Protein AF-A0A1I9W1L3-F1 (afdb_monomer)

pLDDT: mean 80.55, std 16.33, range [42.0, 97.81]

Structure (mmCIF, N/CA/C/O backbone):
data_AF-A0A1I9W1L3-F1
#
_entry.id   AF-A0A1I9W1L3-F1
#
loop_
_atom_site.group_PDB
_atom_site.id
_atom_site.type_symbol
_atom_site.label_atom_id
_atom_site.label_alt_id
_atom_site.label_comp_id
_atom_site.label_asym_id
_atom_site.label_entity_id
_atom_site.label_seq_id
_atom_site.pdbx_PDB_ins_code
_atom_site.Cartn_x
_atom_site.Cartn_y
_atom_site.Cartn_z
_atom_site.occupancy
_atom_site.B_iso_or_equiv
_atom_site.auth_seq_id
_atom_site.auth_comp_id
_atom_site.auth_asym_id
_atom_site.auth_atom_id
_atom_site.pdbx_PDB_model_num
ATOM 1 N N . SER A 1 1 ? 9.164 0.233 -13.792 1.00 57.78 1 SER A N 1
ATOM 2 C CA . SER A 1 1 ? 8.765 -0.793 -12.830 1.00 57.78 1 SER A CA 1
ATOM 3 C C . SER A 1 1 ? 9.450 -2.090 -13.215 1.00 57.78 1 SER A C 1
ATOM 5 O O . SER A 1 1 ? 9.869 -2.188 -14.365 1.00 57.78 1 SER A O 1
ATOM 7 N N . ASP A 1 2 ? 9.552 -3.085 -12.328 1.00 70.56 2 ASP A N 1
ATOM 8 C CA . ASP A 1 2 ? 9.966 -4.438 -12.736 1.00 70.56 2 ASP A CA 1
ATOM 9 C C . ASP A 1 2 ? 8.949 -4.971 -13.766 1.00 70.56 2 ASP A C 1
ATOM 11 O O . ASP A 1 2 ? 7.848 -5.405 -13.419 1.00 70.56 2 ASP A O 1
ATOM 15 N N . LEU A 1 3 ? 9.286 -4.844 -15.054 1.00 70.12 3 LEU A N 1
ATOM 16 C CA . LEU A 1 3 ? 8.402 -5.202 -16.168 1.00 70.12 3 LEU A CA 1
ATOM 17 C C . LEU A 1 3 ? 8.063 -6.694 -16.121 1.00 70.12 3 LEU A C 1
ATOM 19 O O . LEU A 1 3 ? 6.913 -7.078 -16.331 1.00 70.12 3 LEU A O 1
ATOM 23 N N . ASN A 1 4 ? 9.032 -7.519 -15.715 1.00 78.62 4 ASN A N 1
ATOM 24 C CA . ASN A 1 4 ? 8.831 -8.952 -15.558 1.00 78.62 4 ASN A CA 1
ATOM 25 C C . ASN A 1 4 ? 7.814 -9.260 -14.457 1.00 78.62 4 ASN A C 1
ATOM 27 O O . ASN A 1 4 ? 7.064 -10.227 -14.573 1.00 78.62 4 ASN A O 1
ATOM 31 N N . PHE A 1 5 ? 7.778 -8.471 -13.382 1.00 82.69 5 PHE A N 1
ATOM 32 C CA . PHE A 1 5 ? 6.787 -8.631 -12.321 1.00 82.69 5 PHE A CA 1
ATOM 33 C C . PHE A 1 5 ? 5.372 -8.288 -12.802 1.00 82.69 5 PHE A C 1
ATOM 35 O O . PHE A 1 5 ? 4.467 -9.112 -12.650 1.00 82.69 5 PHE A O 1
ATOM 42 N N . ALA A 1 6 ? 5.184 -7.121 -13.424 1.00 79.69 6 ALA A N 1
ATOM 43 C CA . ALA A 1 6 ? 3.872 -6.694 -13.910 1.00 79.69 6 ALA A CA 1
ATOM 44 C C . ALA A 1 6 ? 3.310 -7.660 -14.968 1.00 79.69 6 ALA A C 1
ATOM 46 O O . ALA A 1 6 ? 2.143 -8.054 -14.895 1.00 79.69 6 ALA A O 1
ATOM 47 N N . ASP A 1 7 ? 4.149 -8.108 -15.905 1.00 83.38 7 ASP A N 1
ATOM 48 C CA . ASP A 1 7 ? 3.726 -9.051 -16.937 1.00 83.38 7 ASP A CA 1
ATOM 49 C C . ASP A 1 7 ? 3.382 -10.418 -16.351 1.00 83.38 7 ASP A C 1
ATOM 51 O O . ASP A 1 7 ? 2.350 -10.987 -16.708 1.00 83.38 7 ASP A O 1
ATOM 55 N N . LYS A 1 8 ? 4.152 -10.928 -15.380 1.00 85.31 8 LYS A N 1
ATOM 56 C CA . LYS A 1 8 ? 3.811 -12.183 -14.689 1.00 85.31 8 LYS A CA 1
ATOM 57 C C . LYS A 1 8 ? 2.422 -12.132 -14.057 1.00 85.31 8 LYS A C 1
ATOM 59 O O . LYS A 1 8 ? 1.677 -13.099 -14.182 1.00 85.31 8 LYS A O 1
ATOM 64 N N . ILE A 1 9 ? 2.050 -11.019 -13.424 1.00 89.19 9 ILE A N 1
ATOM 65 C CA . ILE A 1 9 ? 0.739 -10.878 -12.771 1.00 89.19 9 ILE A CA 1
ATOM 66 C C . ILE A 1 9 ? -0.398 -10.850 -13.795 1.00 89.19 9 ILE A C 1
ATOM 68 O O . ILE A 1 9 ? -1.422 -11.499 -13.584 1.00 89.19 9 ILE A O 1
ATOM 72 N N . ARG A 1 10 ? -0.221 -10.156 -14.927 1.00 84.25 10 ARG A N 1
AT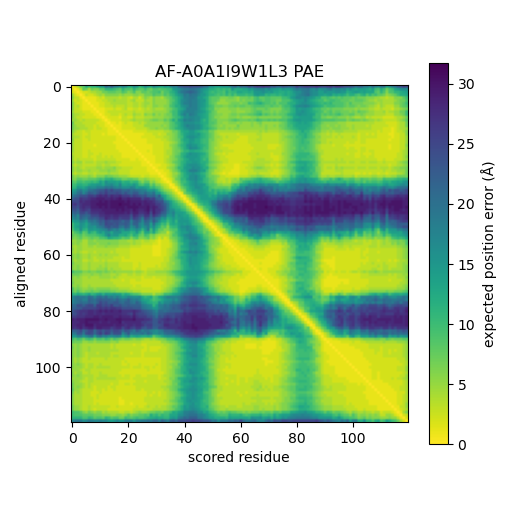OM 73 C CA . ARG A 1 10 ? -1.246 -10.072 -15.985 1.00 84.25 10 ARG A CA 1
ATOM 74 C C . ARG A 1 10 ? -1.629 -11.439 -16.557 1.00 84.25 10 ARG A C 1
ATOM 76 O O . ARG A 1 10 ? -2.790 -11.645 -16.903 1.00 84.25 10 ARG A O 1
ATOM 83 N N . HIS A 1 11 ? -0.687 -12.382 -16.611 1.00 88.25 11 HIS A N 1
ATOM 84 C CA . HIS A 1 11 ? -0.934 -13.743 -17.101 1.00 88.25 11 HIS A CA 1
ATOM 85 C C . HIS A 1 11 ? -1.653 -14.643 -16.081 1.00 88.25 11 HIS A C 1
ATOM 87 O O . HIS A 1 11 ? -2.158 -15.709 -16.443 1.00 88.25 11 HIS A O 1
ATOM 93 N N . VAL A 1 12 ? -1.749 -14.224 -14.816 1.00 91.75 12 VAL A N 1
ATOM 94 C CA . VAL A 1 12 ? -2.528 -14.935 -13.798 1.00 91.75 12 VAL A CA 1
ATOM 95 C C . VAL A 1 12 ? -4.008 -14.685 -14.071 1.00 91.75 12 VAL A C 1
ATOM 97 O O . VAL A 1 12 ? -4.504 -13.565 -13.934 1.00 91.75 12 VAL A O 1
ATOM 100 N N . ARG A 1 13 ? -4.720 -15.736 -14.489 1.00 89.38 13 ARG A N 1
ATOM 101 C CA . ARG A 1 13 ? -6.146 -15.651 -14.843 1.00 89.38 13 ARG A CA 1
ATOM 102 C C . ARG A 1 13 ? -7.059 -15.500 -13.634 1.00 89.38 13 ARG A C 1
ATOM 104 O O . ARG A 1 13 ? -8.063 -14.816 -13.753 1.00 89.38 13 ARG A O 1
ATOM 111 N N . ASP A 1 14 ? -6.722 -16.130 -12.507 1.00 91.31 14 ASP A N 1
ATOM 112 C CA . ASP A 1 14 ? -7.502 -16.021 -11.272 1.00 91.31 14 ASP A CA 1
ATOM 113 C C . ASP A 1 14 ? -7.240 -14.665 -10.591 1.00 91.31 14 ASP A C 1
ATOM 115 O O . ASP A 1 14 ? -6.138 -14.459 -10.066 1.00 91.31 14 ASP A O 1
ATOM 119 N N . PRO A 1 15 ? -8.224 -13.745 -10.548 1.00 88.19 15 PRO A N 1
ATOM 120 C CA . PRO A 1 15 ? -8.052 -12.446 -9.908 1.00 88.19 15 PRO A CA 1
ATOM 121 C C . PRO A 1 15 ? -7.730 -12.569 -8.415 1.00 88.19 15 PRO A C 1
ATOM 123 O O . PRO A 1 15 ? -6.949 -11.780 -7.890 1.00 88.19 15 PRO A O 1
ATOM 126 N N . LYS A 1 16 ? -8.243 -13.603 -7.730 1.00 88.38 16 LYS A N 1
ATOM 127 C CA . LYS A 1 16 ? -7.988 -13.814 -6.296 1.00 88.38 16 LYS A CA 1
ATOM 128 C C . LYS A 1 16 ? -6.529 -14.168 -6.019 1.00 88.38 16 LYS A C 1
ATOM 130 O O . LYS A 1 16 ? -5.986 -13.789 -4.982 1.00 88.38 16 LYS A O 1
ATOM 135 N N . ALA A 1 17 ? -5.880 -14.867 -6.949 1.00 93.31 17 ALA A N 1
ATOM 136 C CA . ALA A 1 17 ? -4.477 -15.245 -6.825 1.00 93.31 17 ALA A CA 1
ATOM 137 C C . ALA A 1 17 ? -3.523 -14.059 -7.065 1.00 93.31 17 ALA A C 1
ATOM 139 O O . ALA A 1 17 ? -2.424 -14.037 -6.503 1.00 93.31 17 ALA A O 1
ATOM 140 N N . ARG A 1 18 ? -3.938 -13.054 -7.855 1.00 93.94 18 ARG A N 1
ATOM 141 C CA . ARG A 1 18 ? -3.106 -11.885 -8.199 1.00 93.94 18 ARG A CA 1
ATOM 142 C C . ARG A 1 18 ? -2.641 -11.126 -6.964 1.00 93.94 18 ARG A C 1
ATOM 144 O O . ARG A 1 18 ? -1.442 -10.892 -6.821 1.00 93.94 18 ARG A O 1
ATOM 151 N N . MET A 1 19 ? -3.553 -10.818 -6.040 1.00 92.56 19 MET A N 1
ATOM 152 C CA . MET A 1 19 ? -3.216 -10.076 -4.822 1.00 92.56 19 MET A CA 1
ATOM 153 C C . MET A 1 19 ? -2.159 -10.793 -3.972 1.00 92.56 19 MET A C 1
ATOM 155 O O . MET A 1 19 ? -1.241 -10.156 -3.463 1.00 92.56 19 MET A O 1
ATOM 159 N N . ALA A 1 20 ? -2.232 -12.122 -3.845 1.00 92.44 20 ALA A N 1
ATOM 160 C CA . ALA A 1 20 ? -1.249 -12.886 -3.076 1.00 92.44 20 ALA A CA 1
ATOM 161 C C . ALA A 1 20 ? 0.161 -12.807 -3.694 1.00 92.44 20 ALA A C 1
ATOM 163 O O . ALA A 1 20 ? 1.152 -12.659 -2.974 1.00 92.44 20 ALA A O 1
ATOM 164 N N . ILE A 1 21 ? 0.248 -12.860 -5.026 1.00 93.44 21 ILE A N 1
ATOM 165 C CA . ILE A 1 21 ? 1.507 -12.743 -5.775 1.00 93.44 21 ILE A CA 1
ATOM 166 C C . ILE A 1 21 ? 2.076 -11.331 -5.638 1.00 93.44 21 ILE A C 1
ATOM 168 O O . ILE A 1 21 ? 3.249 -11.176 -5.288 1.00 93.44 21 ILE A O 1
ATOM 172 N N . VAL A 1 22 ? 1.235 -10.311 -5.846 1.00 93.38 22 VAL A N 1
ATOM 173 C CA . 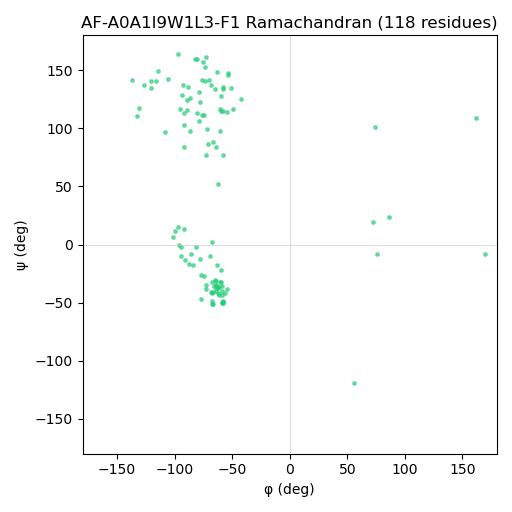VAL A 1 22 ? 1.619 -8.902 -5.693 1.00 93.38 22 VAL A CA 1
ATOM 174 C C . VAL A 1 22 ? 2.133 -8.648 -4.283 1.00 93.38 22 VAL A C 1
ATOM 176 O O . VAL A 1 22 ? 3.235 -8.137 -4.103 1.00 93.38 22 VAL A O 1
ATOM 179 N N . TRP A 1 23 ? 1.377 -9.075 -3.271 1.00 92.69 23 TRP A N 1
ATOM 180 C CA . TRP A 1 23 ? 1.758 -8.921 -1.874 1.00 92.69 23 TRP A CA 1
ATOM 181 C C . TRP A 1 23 ? 3.090 -9.610 -1.565 1.00 92.69 23 TRP A C 1
ATOM 183 O O . TRP A 1 23 ? 3.944 -9.025 -0.901 1.00 92.69 23 TRP A O 1
ATOM 193 N N . SER A 1 24 ? 3.311 -10.829 -2.069 1.00 92.75 24 SER A N 1
ATOM 194 C CA . SER A 1 24 ? 4.562 -11.548 -1.822 1.00 92.75 24 SER A CA 1
ATOM 195 C C . SER A 1 24 ? 5.783 -10.853 -2.427 1.00 92.75 24 SER A C 1
ATOM 197 O O . SER A 1 24 ? 6.865 -10.955 -1.851 1.00 92.75 24 SER A O 1
ATOM 199 N N . HIS A 1 25 ? 5.618 -10.157 -3.554 1.00 90.75 25 HIS A N 1
ATOM 200 C CA . HIS A 1 25 ? 6.677 -9.357 -4.164 1.00 90.75 25 HIS A CA 1
ATOM 201 C C . HIS A 1 25 ? 6.884 -8.025 -3.428 1.00 90.75 25 HIS A C 1
ATOM 203 O O . HIS A 1 25 ? 8.011 -7.676 -3.089 1.00 90.75 25 HIS A O 1
ATOM 209 N N . CYS A 1 26 ? 5.807 -7.298 -3.121 1.00 91.62 26 CYS A N 1
ATOM 210 C CA . CYS A 1 26 ? 5.893 -5.956 -2.542 1.00 91.62 26 CYS A CA 1
ATOM 211 C C . CYS A 1 26 ? 6.243 -5.947 -1.047 1.00 91.62 26 CYS A C 1
ATOM 213 O O . CYS A 1 26 ? 6.838 -4.985 -0.576 1.00 91.62 26 CYS A O 1
ATOM 215 N N . LYS A 1 27 ? 5.931 -7.002 -0.277 1.00 90.88 27 LYS A N 1
ATOM 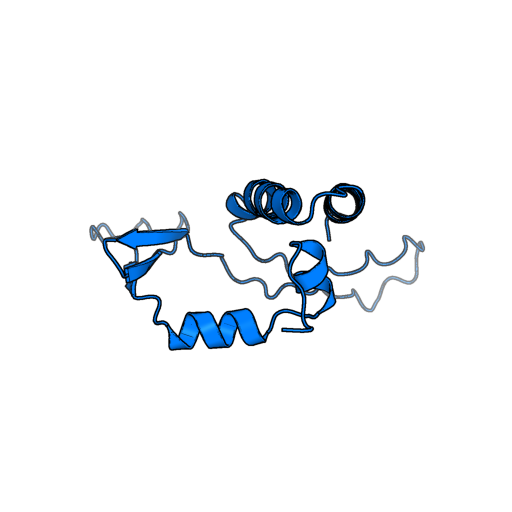216 C CA . LYS A 1 27 ? 6.171 -7.024 1.184 1.00 90.88 27 LYS A CA 1
ATOM 217 C C . LYS A 1 27 ? 7.641 -6.852 1.587 1.00 90.88 27 LYS A C 1
ATOM 219 O O . LYS A 1 27 ? 7.917 -6.522 2.736 1.00 90.88 27 LYS A O 1
ATOM 224 N N . THR A 1 28 ? 8.579 -7.147 0.686 1.00 89.38 28 THR A N 1
ATOM 225 C CA . THR A 1 28 ? 10.023 -7.014 0.930 1.00 89.38 28 THR A CA 1
ATOM 226 C C . THR A 1 28 ? 10.583 -5.678 0.444 1.00 89.38 28 THR A C 1
ATOM 228 O O . THR A 1 28 ? 11.718 -5.349 0.780 1.00 89.38 28 THR A O 1
ATOM 231 N N . LYS A 1 29 ? 9.807 -4.890 -0.310 1.00 89.69 29 LYS A N 1
ATOM 232 C CA . LYS A 1 29 ? 10.199 -3.564 -0.786 1.00 89.69 29 LYS A CA 1
ATOM 233 C C . LYS A 1 29 ? 10.032 -2.548 0.343 1.00 89.69 29 LYS A C 1
ATOM 235 O O . LYS A 1 29 ? 8.921 -2.185 0.715 1.00 89.69 29 LYS A O 1
ATOM 240 N N . THR A 1 30 ? 11.151 -2.104 0.909 1.00 90.00 30 THR A N 1
ATOM 241 C CA . THR A 1 30 ? 11.181 -1.156 2.037 1.00 90.00 30 THR A CA 1
ATOM 242 C C . THR A 1 30 ? 11.374 0.299 1.610 1.00 90.00 30 THR A C 1
ATOM 244 O O . THR A 1 30 ? 11.395 1.180 2.462 1.00 90.00 30 THR A O 1
ATOM 247 N N . SER A 1 31 ? 11.505 0.574 0.315 1.00 89.94 31 SER A N 1
ATOM 248 C CA . SER A 1 31 ? 11.658 1.915 -0.255 1.00 89.94 31 SER A CA 1
ATOM 249 C C . SER A 1 31 ? 10.795 2.058 -1.509 1.00 89.94 31 SER A C 1
ATOM 251 O O . SER A 1 31 ? 10.665 1.118 -2.293 1.00 89.94 31 SER A O 1
ATOM 253 N N . CYS A 1 32 ? 10.188 3.231 -1.692 1.00 89.69 32 CYS A N 1
ATOM 254 C CA . CYS A 1 32 ? 9.533 3.609 -2.941 1.00 89.69 32 CYS A CA 1
ATOM 255 C C . CYS A 1 32 ? 10.585 4.228 -3.866 1.00 89.69 32 CYS A C 1
ATOM 257 O O . CYS A 1 32 ? 10.941 5.390 -3.700 1.00 89.69 32 CYS A O 1
ATOM 259 N N . GLU A 1 33 ? 11.124 3.423 -4.779 1.00 86.75 33 GLU A N 1
ATOM 260 C CA . GLU A 1 33 ? 12.207 3.800 -5.698 1.00 86.75 33 GLU A CA 1
ATOM 261 C C . GLU A 1 33 ? 11.778 4.985 -6.584 1.00 86.75 33 GLU A C 1
ATOM 263 O O . GLU A 1 33 ? 10.830 4.865 -7.361 1.00 86.75 33 GLU A O 1
ATOM 268 N N . ALA A 1 34 ? 12.438 6.135 -6.414 1.00 83.50 34 ALA A N 1
ATOM 269 C CA . ALA A 1 34 ? 12.240 7.318 -7.248 1.00 83.50 34 ALA A CA 1
ATOM 270 C C . ALA A 1 34 ? 13.042 7.208 -8.548 1.00 83.50 34 ALA A C 1
ATOM 272 O O . ALA A 1 34 ? 14.008 6.450 -8.625 1.00 83.50 34 ALA A O 1
ATOM 273 N N . ASP A 1 35 ? 12.637 7.982 -9.547 1.00 80.12 35 ASP A N 1
ATOM 274 C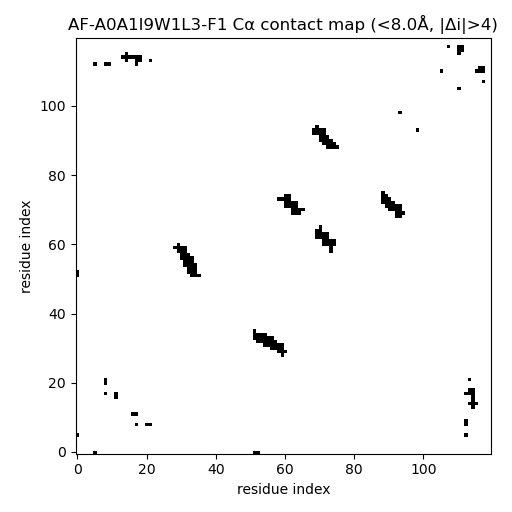 CA . ASP A 1 35 ? 13.316 8.009 -10.839 1.00 80.12 35 ASP A CA 1
ATOM 275 C C . ASP A 1 35 ? 14.613 8.805 -10.752 1.00 80.12 35 ASP A C 1
ATOM 277 O O . ASP A 1 35 ? 14.654 9.851 -10.099 1.00 80.12 35 ASP A O 1
ATOM 281 N N . ASP A 1 36 ? 15.654 8.328 -11.438 1.00 71.62 36 ASP A N 1
ATOM 282 C CA . ASP A 1 36 ? 16.869 9.110 -11.618 1.00 71.62 36 ASP A CA 1
ATOM 283 C C . ASP A 1 36 ? 16.523 10.440 -12.313 1.00 71.62 36 ASP A C 1
ATOM 285 O O . ASP A 1 36 ? 15.739 10.458 -13.276 1.00 71.62 36 ASP A O 1
ATOM 289 N N . PRO A 1 37 ? 17.073 11.573 -11.841 1.00 66.25 37 PRO A N 1
ATOM 290 C CA . PRO A 1 37 ? 16.894 12.842 -12.523 1.00 66.25 37 PRO A CA 1
ATOM 291 C C . PRO A 1 37 ? 17.413 12.716 -13.959 1.00 66.25 37 PRO A C 1
ATOM 293 O O . PRO A 1 37 ? 18.497 12.185 -14.193 1.00 66.25 37 PRO A O 1
ATOM 296 N N . LYS A 1 38 ? 16.635 13.205 -14.933 1.00 59.62 38 LYS A N 1
ATOM 297 C CA . LYS A 1 38 ? 17.097 13.283 -16.323 1.00 59.62 38 LYS A CA 1
ATOM 298 C C . LYS A 1 38 ? 18.327 14.185 -16.360 1.00 59.62 38 LYS A C 1
ATOM 300 O O . LYS A 1 38 ? 18.218 15.367 -16.044 1.00 59.62 38 LYS A O 1
ATOM 305 N N . GLU A 1 39 ? 19.476 13.636 -16.732 1.00 56.44 39 GLU A N 1
ATOM 306 C CA . GLU A 1 39 ? 20.687 14.422 -16.934 1.00 56.44 39 GLU A CA 1
ATOM 307 C C . GLU A 1 39 ? 20.514 15.243 -18.225 1.00 56.44 39 GLU A C 1
ATOM 309 O O . GLU A 1 39 ? 20.624 14.730 -19.339 1.00 56.44 39 GLU A O 1
ATOM 314 N N . GLU A 1 40 ? 20.148 16.519 -18.091 1.00 52.09 40 GLU A N 1
ATOM 315 C CA . GLU A 1 40 ? 20.149 17.470 -19.206 1.00 52.09 40 GLU A CA 1
ATOM 316 C C . GLU A 1 40 ? 21.607 17.782 -19.582 1.00 52.09 40 GLU A C 1
ATOM 318 O O . GLU A 1 40 ? 22.191 18.732 -19.066 1.00 52.09 40 GLU A O 1
ATOM 323 N N . GLY A 1 41 ? 22.232 16.972 -20.446 1.00 52.78 41 GLY A N 1
ATOM 324 C CA . GLY A 1 41 ? 23.569 17.320 -20.946 1.00 52.78 41 GLY A CA 1
ATOM 325 C C . GLY A 1 41 ? 24.385 16.292 -21.731 1.00 52.78 41 GLY A C 1
ATOM 326 O O . GLY A 1 41 ? 25.415 16.678 -22.277 1.00 52.78 41 GLY A O 1
ATOM 327 N N . ALA A 1 42 ? 23.990 15.022 -21.837 1.00 46.78 42 ALA A N 1
ATOM 328 C CA . ALA A 1 42 ? 24.793 14.040 -22.573 1.00 46.78 42 ALA A CA 1
ATOM 329 C C . ALA A 1 42 ? 24.365 13.938 -24.049 1.00 46.78 42 ALA A C 1
ATOM 331 O O . ALA A 1 42 ? 23.602 13.058 -24.446 1.00 46.78 42 ALA A O 1
ATOM 332 N N . GLU A 1 43 ? 24.883 14.842 -24.885 1.00 50.06 43 GLU A N 1
ATOM 333 C CA . GLU A 1 43 ? 25.042 14.568 -26.316 1.00 50.06 43 GLU A CA 1
ATOM 334 C C . GLU A 1 43 ? 26.098 13.460 -26.482 1.00 50.06 43 GLU A C 1
ATOM 336 O O . GLU A 1 43 ? 27.292 13.729 -26.586 1.00 50.06 43 GLU A O 1
ATOM 341 N N . GLY A 1 44 ? 25.677 12.196 -26.454 1.00 47.88 44 GLY A N 1
ATOM 342 C CA . GLY A 1 44 ? 26.578 11.074 -26.712 1.00 47.88 44 GLY A CA 1
ATOM 343 C C . GLY A 1 44 ? 26.041 9.738 -26.215 1.00 47.88 44 GLY A C 1
ATOM 344 O O . GLY A 1 44 ? 26.049 9.481 -25.020 1.00 47.88 44 GLY A O 1
ATOM 345 N N . ASP A 1 45 ? 25.666 8.892 -27.173 1.00 42.00 45 ASP A N 1
ATOM 346 C CA . ASP A 1 45 ? 25.198 7.506 -27.038 1.00 42.00 45 ASP A CA 1
ATOM 347 C C . ASP A 1 45 ? 23.766 7.331 -26.496 1.00 42.00 45 ASP A C 1
ATOM 349 O O . ASP A 1 45 ? 23.467 7.445 -25.310 1.00 42.00 45 ASP A O 1
ATOM 353 N N . ALA A 1 46 ? 22.850 7.063 -27.428 1.00 50.03 46 ALA A N 1
ATOM 354 C CA . ALA A 1 46 ? 21.443 6.802 -27.173 1.00 50.03 46 ALA A CA 1
ATOM 355 C C . ALA A 1 46 ? 21.241 5.411 -26.545 1.00 50.03 46 ALA A C 1
ATOM 357 O O . ALA A 1 46 ? 20.789 4.487 -27.219 1.00 50.03 46 ALA A O 1
ATOM 358 N N . ASP A 1 47 ? 21.528 5.268 -25.251 1.00 50.72 47 ASP A N 1
ATOM 359 C CA . ASP A 1 47 ? 20.823 4.280 -24.432 1.00 50.72 47 ASP A CA 1
ATOM 360 C C . ASP A 1 47 ? 19.481 4.917 -24.050 1.00 50.72 47 ASP A C 1
ATOM 362 O O . ASP A 1 47 ? 19.432 5.962 -23.397 1.00 50.72 47 ASP A O 1
ATOM 366 N N . GLU A 1 48 ? 18.384 4.360 -24.570 1.00 55.72 48 GLU A N 1
ATOM 367 C CA . GLU A 1 48 ? 17.018 4.838 -24.336 1.00 55.72 48 GLU A CA 1
ATOM 368 C C . GLU A 1 48 ? 16.828 5.210 -22.851 1.00 55.72 48 GLU A C 1
ATOM 370 O O . GLU A 1 48 ? 17.074 4.364 -21.984 1.00 55.72 48 GLU A O 1
ATOM 375 N N . PRO A 1 49 ? 16.389 6.441 -22.510 1.00 53.78 49 PRO A N 1
ATOM 376 C CA . PRO A 1 49 ? 16.264 6.845 -21.117 1.00 53.78 49 PRO A CA 1
ATOM 377 C C . PRO A 1 49 ? 15.320 5.875 -20.411 1.00 53.78 49 PRO A C 1
ATOM 379 O O . PRO A 1 49 ? 14.134 5.788 -20.752 1.00 53.78 49 PRO A O 1
ATOM 382 N N . LYS A 1 50 ? 15.859 5.116 -19.447 1.00 56.62 50 LYS A N 1
ATOM 383 C CA . LYS A 1 50 ? 15.116 4.099 -18.698 1.00 56.62 50 LYS A CA 1
ATOM 384 C C . LYS A 1 50 ? 13.818 4.717 -18.198 1.00 56.62 50 LYS A C 1
ATOM 386 O O . LYS A 1 50 ? 13.833 5.666 -17.417 1.00 56.62 50 LYS A O 1
ATOM 391 N N . LYS A 1 51 ? 12.680 4.195 -18.671 1.00 57.31 51 LYS A N 1
ATOM 392 C CA . LYS A 1 51 ? 11.359 4.670 -18.248 1.00 57.31 51 LYS A CA 1
ATOM 393 C C . LYS A 1 51 ? 11.258 4.604 -16.725 1.00 57.31 51 LYS A C 1
ATOM 395 O O . LYS A 1 51 ? 11.246 3.521 -16.128 1.00 57.31 51 LYS A O 1
ATOM 400 N N . GLY A 1 52 ? 11.158 5.787 -16.136 1.00 60.16 52 GLY A N 1
ATOM 401 C CA . GLY A 1 52 ? 10.904 5.987 -14.725 1.00 60.16 52 GLY A CA 1
ATOM 402 C C . GLY A 1 52 ? 9.657 5.244 -14.237 1.00 60.16 52 GLY A C 1
ATOM 403 O O . GLY A 1 52 ? 8.719 4.967 -14.984 1.00 60.16 52 GLY A O 1
ATOM 404 N N . HIS A 1 53 ? 9.715 4.822 -12.988 1.00 70.31 53 HIS A N 1
ATOM 405 C CA . HIS A 1 53 ? 8.728 4.099 -12.210 1.00 70.31 53 HIS A CA 1
ATOM 406 C C . HIS A 1 53 ? 7.794 5.058 -11.447 1.00 70.31 53 HIS A C 1
ATOM 408 O O . HIS A 1 53 ? 6.755 4.611 -10.964 1.00 70.31 53 HIS A O 1
ATOM 414 N N . GLY A 1 54 ? 8.134 6.351 -11.350 1.00 75.19 54 GLY A N 1
ATOM 415 C CA . GLY A 1 54 ? 7.303 7.393 -10.742 1.00 75.19 54 GLY A CA 1
ATOM 416 C C . GLY A 1 54 ? 7.209 7.336 -9.214 1.00 75.19 54 GLY A C 1
ATOM 417 O O . GLY A 1 54 ? 6.260 7.875 -8.642 1.00 75.19 54 GLY A O 1
ATOM 418 N N . GLY A 1 55 ? 8.139 6.657 -8.535 1.00 83.25 55 GLY A N 1
ATOM 419 C CA . GLY A 1 55 ? 8.127 6.561 -7.075 1.00 83.25 55 GLY A CA 1
ATOM 420 C C . GLY A 1 55 ? 8.527 7.861 -6.370 1.00 83.25 55 GLY A C 1
ATOM 421 O O . GLY A 1 55 ? 9.132 8.759 -6.950 1.00 83.25 55 GLY A O 1
ATOM 422 N N . CYS A 1 56 ? 8.174 7.972 -5.087 1.00 87.25 56 CYS A N 1
ATOM 423 C CA . CYS A 1 56 ? 8.319 9.201 -4.299 1.00 87.25 56 CYS A CA 1
ATOM 424 C C . CYS A 1 56 ? 9.525 9.221 -3.344 1.00 87.25 56 CYS A C 1
ATOM 426 O O . CYS A 1 56 ? 9.608 10.113 -2.500 1.00 87.25 56 CYS A O 1
ATOM 428 N N . GLY A 1 57 ? 10.403 8.215 -3.380 1.00 88.12 57 GLY A N 1
ATOM 429 C CA . GLY A 1 57 ? 11.610 8.137 -2.544 1.00 88.12 57 GLY A CA 1
ATOM 430 C C . GLY A 1 57 ? 11.376 7.761 -1.075 1.00 88.12 57 GLY A C 1
ATOM 431 O O . GLY A 1 57 ? 12.331 7.510 -0.344 1.00 88.12 57 GLY A O 1
ATOM 432 N N . HIS A 1 58 ? 10.125 7.695 -0.609 1.00 89.50 58 HIS A N 1
ATOM 433 C CA . HIS A 1 58 ? 9.831 7.457 0.805 1.00 89.50 58 HIS A CA 1
ATOM 434 C C . HIS A 1 58 ? 10.091 6.003 1.228 1.00 89.50 58 HIS A C 1
ATOM 436 O O . HIS A 1 58 ? 9.734 5.048 0.526 1.00 89.50 58 HIS A O 1
ATOM 442 N N . ILE A 1 59 ? 10.631 5.838 2.439 1.00 90.69 59 ILE A N 1
ATOM 443 C CA . ILE A 1 59 ? 10.740 4.541 3.115 1.00 90.69 59 ILE A CA 1
ATOM 444 C C . ILE A 1 59 ? 9.341 4.003 3.421 1.00 90.69 59 ILE A C 1
ATOM 446 O O . ILE A 1 59 ? 8.473 4.718 3.921 1.00 90.69 59 ILE A O 1
ATOM 450 N N . GLN A 1 60 ? 9.125 2.726 3.119 1.00 92.44 60 GLN A N 1
ATOM 451 C CA . GLN A 1 60 ? 7.864 2.039 3.367 1.00 92.44 60 GLN A CA 1
ATOM 452 C C . GLN A 1 60 ? 7.846 1.476 4.797 1.00 92.44 60 GLN A C 1
ATOM 454 O O . GLN A 1 60 ? 8.767 0.744 5.179 1.00 92.44 60 GLN A O 1
ATOM 459 N N . PRO A 1 61 ? 6.821 1.789 5.611 1.00 93.25 61 PRO A N 1
ATOM 460 C CA . PRO A 1 61 ? 6.721 1.263 6.965 1.00 93.25 61 PRO A CA 1
ATOM 461 C C . PRO A 1 61 ? 6.285 -0.205 6.975 1.00 93.25 61 PRO A C 1
ATOM 463 O O . PRO A 1 61 ? 5.580 -0.685 6.088 1.00 93.25 61 PRO A O 1
ATOM 466 N N . ALA A 1 62 ? 6.605 -0.912 8.058 1.00 92.88 62 ALA A N 1
ATOM 467 C CA . ALA A 1 62 ? 5.974 -2.189 8.357 1.00 92.88 62 ALA A CA 1
ATOM 468 C C . ALA A 1 62 ? 4.575 -1.954 8.948 1.00 92.88 62 ALA A C 1
ATOM 470 O O . ALA A 1 62 ? 4.438 -1.309 9.988 1.00 92.88 62 ALA A O 1
ATOM 471 N N . ILE A 1 63 ? 3.541 -2.516 8.318 1.00 94.38 63 ILE A N 1
ATOM 472 C CA . ILE A 1 63 ? 2.164 -2.472 8.826 1.00 94.38 63 ILE A CA 1
ATOM 473 C C . ILE A 1 63 ? 1.926 -3.680 9.743 1.00 94.38 63 ILE A C 1
ATOM 475 O O . ILE A 1 63 ? 2.114 -4.827 9.336 1.00 94.38 63 ILE A O 1
ATOM 479 N N . ARG A 1 64 ? 1.507 -3.441 10.989 1.00 94.69 64 ARG A N 1
ATOM 480 C CA . ARG A 1 64 ? 1.225 -4.473 12.002 1.00 94.69 64 ARG A CA 1
ATOM 481 C C . ARG A 1 64 ? -0.222 -4.393 12.473 1.00 94.69 64 ARG A C 1
ATOM 483 O O . ARG A 1 64 ? -0.713 -3.312 12.779 1.00 94.69 64 ARG A O 1
ATOM 490 N N . LYS A 1 65 ? -0.894 -5.542 12.564 1.00 96.50 65 LYS A N 1
ATOM 491 C CA . LYS A 1 65 ? -2.244 -5.654 13.126 1.00 96.50 65 LYS A CA 1
ATOM 492 C C . LYS A 1 65 ? -2.164 -5.996 14.609 1.00 96.50 65 LYS A C 1
ATOM 494 O O . LYS A 1 65 ? -1.537 -6.984 14.976 1.00 96.50 65 LYS A O 1
ATOM 499 N N . GLU A 1 66 ? -2.855 -5.224 15.437 1.00 95.44 66 GLU A N 1
ATOM 500 C CA . GLU A 1 66 ? -3.011 -5.479 16.869 1.00 95.44 66 GLU A CA 1
ATOM 501 C C . GLU A 1 66 ? -4.487 -5.330 17.240 1.00 95.44 66 GLU A C 1
ATOM 503 O O . GLU A 1 66 ? -5.064 -4.242 17.165 1.00 95.44 66 GLU A O 1
ATOM 508 N N . GLY A 1 67 ? -5.132 -6.450 17.579 1.00 96.44 67 GLY A N 1
ATOM 509 C CA . GLY A 1 67 ? -6.586 -6.503 17.723 1.00 96.44 67 GLY A CA 1
ATOM 510 C C . GLY A 1 67 ? -7.289 -6.034 16.443 1.00 96.44 67 GLY A C 1
ATOM 511 O O . GLY A 1 67 ? -7.104 -6.615 15.372 1.00 96.44 67 GLY A O 1
ATOM 512 N N . LEU A 1 68 ? -8.079 -4.965 16.562 1.00 96.62 68 LEU A N 1
ATOM 513 C CA . LEU A 1 68 ? -8.810 -4.330 15.457 1.00 96.62 68 LEU A CA 1
ATOM 514 C C . LEU A 1 68 ? -8.111 -3.074 14.900 1.00 96.62 68 LEU A C 1
ATOM 516 O O . LEU A 1 68 ? -8.723 -2.313 14.158 1.00 96.62 68 LEU A O 1
ATOM 520 N N . LYS A 1 69 ? -6.850 -2.824 15.271 1.00 97.12 69 LYS A N 1
ATOM 521 C CA . LYS A 1 69 ? -6.089 -1.635 14.863 1.00 97.12 69 LYS A CA 1
ATOM 522 C C . LYS A 1 69 ? -4.901 -2.016 13.983 1.00 97.12 69 LYS A C 1
ATOM 524 O O . LYS A 1 69 ? -4.311 -3.085 14.146 1.00 97.12 69 LYS A O 1
ATOM 529 N N . LEU A 1 70 ? -4.542 -1.118 13.070 1.00 97.75 70 LEU A N 1
ATOM 530 C CA . LEU A 1 70 ? -3.319 -1.195 12.277 1.00 97.75 70 LEU A CA 1
ATOM 531 C C . LEU A 1 70 ? -2.316 -0.164 12.791 1.00 97.75 70 LEU A C 1
ATOM 533 O O . LEU A 1 70 ? -2.695 0.945 13.154 1.00 97.75 70 LEU A O 1
ATOM 537 N N . PHE A 1 71 ? -1.039 -0.521 12.808 1.00 96.50 71 PHE A N 1
ATOM 538 C CA . PHE A 1 71 ? 0.057 0.356 13.198 1.00 96.50 71 PHE A CA 1
ATOM 539 C C . PHE A 1 71 ? 1.120 0.376 12.107 1.00 96.50 71 PHE A C 1
ATOM 541 O O . PHE A 1 71 ? 1.472 -0.678 11.580 1.00 96.50 71 PHE A O 1
ATOM 548 N N . VAL A 1 72 ? 1.647 1.557 11.797 1.00 94.94 72 VAL A N 1
ATOM 549 C CA . VAL A 1 72 ? 2.849 1.722 10.972 1.00 94.94 72 VAL A CA 1
ATOM 550 C C . VAL A 1 72 ? 4.075 1.786 11.876 1.00 94.94 72 VAL A C 1
ATOM 552 O O . VAL A 1 72 ? 4.037 2.415 12.933 1.00 94.94 72 VAL A O 1
ATOM 555 N N . GLN A 1 73 ? 5.144 1.105 11.473 1.00 92.38 73 GLN A N 1
ATOM 556 C CA . GLN A 1 73 ? 6.436 1.103 12.156 1.00 92.38 73 GLN A CA 1
ATOM 557 C C . GLN A 1 73 ? 7.539 1.360 11.133 1.00 92.38 73 GLN A C 1
ATOM 559 O O . GLN A 1 73 ? 7.729 0.558 10.214 1.00 92.38 73 GLN A O 1
ATOM 564 N N . TYR A 1 74 ? 8.269 2.460 11.290 1.00 88.00 74 TYR A N 1
ATOM 565 C CA . TYR A 1 74 ? 9.437 2.758 10.464 1.00 88.00 74 TYR A CA 1
ATOM 566 C C . TYR A 1 74 ? 10.684 2.139 11.097 1.00 88.00 74 TYR A C 1
ATOM 568 O O . TYR A 1 74 ? 10.876 2.202 12.311 1.00 88.00 74 TYR A O 1
ATOM 576 N N . LYS A 1 75 ? 11.528 1.505 10.277 1.00 76.56 75 LYS A N 1
ATOM 577 C CA . LYS A 1 75 ? 12.865 1.094 10.717 1.00 76.56 75 LYS A CA 1
ATOM 578 C C . LYS A 1 75 ? 13.768 2.322 10.683 1.00 76.56 75 LYS A C 1
ATOM 580 O O . LYS A 1 75 ? 13.775 3.018 9.670 1.00 76.56 75 LYS A O 1
ATOM 585 N N . ARG A 1 76 ? 14.515 2.572 11.760 1.00 67.94 76 ARG A N 1
ATOM 586 C CA . ARG A 1 76 ? 15.506 3.651 11.774 1.00 67.94 76 ARG A CA 1
ATOM 587 C C . ARG A 1 76 ? 16.697 3.300 10.872 1.00 67.94 76 ARG A C 1
ATOM 589 O O . ARG A 1 76 ? 17.067 2.121 10.811 1.00 67.94 76 ARG A O 1
ATOM 596 N N . PRO A 1 77 ? 17.260 4.279 10.143 1.00 65.94 77 PRO A N 1
ATOM 597 C CA . PRO A 1 77 ? 18.528 4.102 9.451 1.00 65.94 77 PRO A CA 1
ATOM 598 C C . PRO A 1 77 ? 19.642 3.843 10.473 1.00 65.94 77 PRO A C 1
ATOM 600 O O . PRO A 1 77 ? 19.586 4.308 11.607 1.00 65.94 77 PRO A O 1
ATOM 603 N N . LYS A 1 78 ? 20.641 3.057 10.072 1.00 60.19 78 LYS A N 1
ATOM 604 C CA . LYS A 1 78 ? 21.674 2.496 10.959 1.00 60.19 78 LYS A CA 1
ATOM 605 C C . LYS A 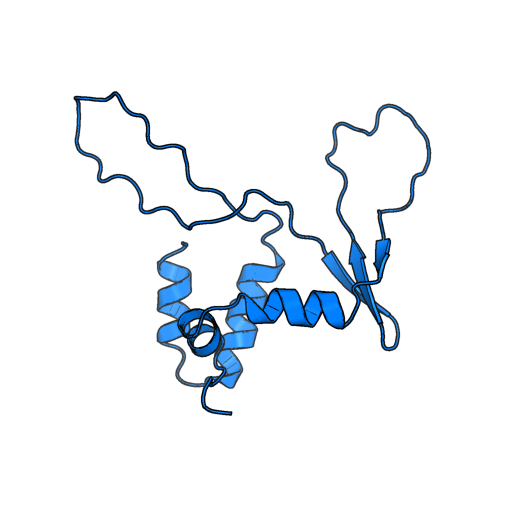1 78 ? 22.652 3.545 11.522 1.00 60.19 78 LYS A C 1
ATOM 607 O O . LYS A 1 78 ? 23.430 3.212 12.405 1.00 60.19 78 LYS A O 1
ATOM 612 N N . ASP A 1 79 ? 22.606 4.776 11.012 1.00 59.59 79 ASP A N 1
ATOM 613 C CA . ASP A 1 79 ? 23.560 5.852 11.311 1.00 59.59 79 ASP A CA 1
ATOM 614 C C . ASP A 1 79 ? 23.107 6.805 12.441 1.00 59.59 79 ASP A C 1
ATOM 616 O O . ASP A 1 79 ? 23.858 7.695 12.819 1.00 59.59 79 ASP A O 1
ATOM 620 N N . GLU A 1 80 ? 21.912 6.621 13.022 1.00 56.62 80 GLU A N 1
ATOM 621 C CA . GLU A 1 80 ? 21.428 7.409 14.180 1.00 56.62 80 GLU A CA 1
ATOM 622 C C . GLU A 1 80 ? 21.656 6.711 15.544 1.00 56.62 80 GLU A C 1
ATOM 624 O O . GLU A 1 80 ? 21.063 7.092 16.553 1.00 56.62 80 GLU A O 1
ATOM 629 N N . ASP A 1 81 ? 22.508 5.681 15.594 1.00 54.47 81 ASP A N 1
ATOM 630 C CA . ASP A 1 81 ? 22.738 4.818 16.771 1.00 54.47 81 ASP A CA 1
ATOM 631 C C . ASP A 1 81 ? 23.890 5.297 17.694 1.00 54.47 81 ASP A C 1
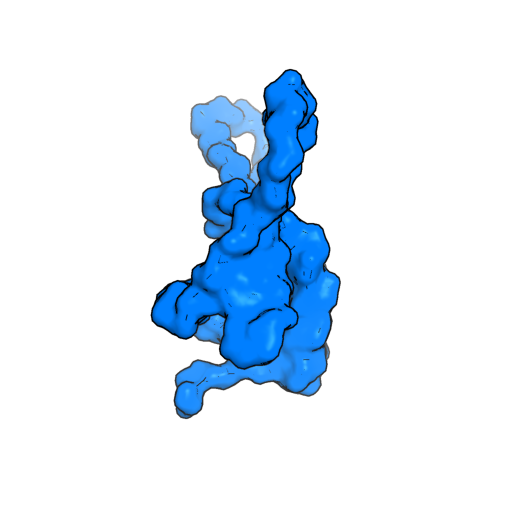ATOM 633 O O . ASP A 1 81 ? 24.341 4.545 18.558 1.00 54.47 81 ASP A O 1
ATOM 637 N N . GLU A 1 82 ? 24.389 6.534 17.545 1.00 57.59 82 GLU A N 1
ATOM 638 C CA . GLU A 1 82 ? 25.484 7.052 18.394 1.00 57.59 82 GLU A CA 1
ATOM 639 C C . GLU A 1 82 ? 25.005 7.635 19.743 1.00 57.59 82 GLU A C 1
ATOM 641 O O . GLU A 1 82 ? 25.783 7.725 20.691 1.00 57.59 82 GLU A O 1
ATOM 646 N N . ASP A 1 83 ? 23.714 7.957 19.894 1.00 54.66 83 ASP A N 1
ATOM 647 C CA . ASP A 1 83 ? 23.158 8.482 21.149 1.00 54.66 83 ASP A CA 1
ATOM 648 C C . ASP A 1 83 ? 22.284 7.410 21.818 1.00 54.66 83 ASP A C 1
ATOM 650 O O . ASP A 1 83 ? 21.126 7.202 21.456 1.00 54.66 83 ASP A O 1
ATOM 654 N N . GLY A 1 84 ? 22.874 6.685 22.776 1.00 54.16 84 GLY A N 1
ATOM 655 C CA . GLY A 1 84 ? 22.337 5.508 23.476 1.00 54.16 84 GLY A CA 1
ATOM 656 C C . GLY A 1 84 ? 21.064 5.715 24.311 1.00 54.16 84 GLY A C 1
ATOM 657 O O . GLY A 1 84 ? 21.002 5.314 25.474 1.00 54.16 84 GLY A O 1
ATOM 658 N N . LYS A 1 85 ? 20.011 6.293 23.733 1.00 48.22 85 LYS A N 1
ATOM 659 C CA . LYS A 1 85 ? 18.648 6.220 24.254 1.00 48.22 85 LYS A CA 1
ATOM 660 C C . LYS A 1 85 ? 17.941 5.079 23.548 1.00 48.22 85 LYS A C 1
ATOM 662 O O . LYS A 1 85 ? 17.715 5.122 22.345 1.00 48.22 85 LYS A O 1
ATOM 667 N N . SER A 1 86 ? 17.553 4.078 24.327 1.00 52.47 86 SER A N 1
ATOM 668 C CA . SER A 1 86 ? 16.646 2.995 23.954 1.00 52.47 86 SER A CA 1
ATOM 669 C C . SER A 1 86 ? 15.293 3.552 23.488 1.00 52.47 86 SER A C 1
ATOM 671 O O . SER A 1 86 ? 14.304 3.562 24.218 1.00 52.47 86 SER A O 1
ATOM 673 N N . MET A 1 87 ? 15.243 4.063 22.260 1.00 53.69 87 MET A N 1
ATOM 674 C CA . MET A 1 87 ? 14.033 4.600 21.662 1.00 53.69 87 MET A CA 1
ATOM 675 C C . MET A 1 87 ? 13.304 3.476 20.946 1.00 53.69 87 MET A C 1
ATOM 677 O O . MET A 1 87 ? 13.807 2.875 19.998 1.00 53.69 87 MET A O 1
ATOM 681 N N . GLN A 1 88 ? 12.113 3.160 21.445 1.00 58.69 88 GLN A N 1
ATOM 682 C CA . GLN A 1 88 ? 11.233 2.189 20.814 1.00 58.69 88 GLN A CA 1
ATOM 683 C C . GLN A 1 88 ? 10.995 2.551 19.339 1.00 58.69 88 GLN A C 1
ATOM 685 O O . GLN A 1 88 ? 10.935 3.739 19.020 1.00 58.69 88 GLN A O 1
ATOM 690 N N . PRO A 1 89 ? 10.840 1.556 18.440 1.00 63.66 89 PRO A N 1
ATOM 691 C CA . PRO A 1 89 ? 10.495 1.821 17.047 1.00 63.66 89 PRO A CA 1
ATOM 692 C C . PRO A 1 89 ? 9.271 2.735 16.983 1.00 63.66 89 PRO A C 1
ATOM 694 O O . PRO A 1 89 ? 8.303 2.500 17.711 1.00 63.66 89 PRO A O 1
ATOM 697 N N . ASP A 1 90 ? 9.323 3.753 16.117 1.00 76.25 90 ASP A N 1
ATOM 698 C CA . ASP A 1 90 ? 8.278 4.767 15.951 1.00 76.25 90 ASP A CA 1
ATOM 699 C C . ASP A 1 90 ? 6.981 4.117 15.447 1.00 76.25 90 ASP A C 1
ATOM 701 O O . ASP A 1 90 ? 6.694 4.022 14.250 1.00 76.25 90 ASP A O 1
ATOM 705 N N . LYS A 1 91 ? 6.220 3.584 16.405 1.00 90.88 91 LYS A N 1
ATOM 706 C CA . LYS A 1 91 ? 4.965 2.870 16.219 1.00 90.88 91 LYS A CA 1
ATOM 707 C C . LYS A 1 91 ? 3.825 3.866 16.324 1.00 90.88 91 LYS A C 1
ATOM 709 O O . LYS A 1 91 ? 3.514 4.366 17.403 1.00 90.88 91 LYS A O 1
ATOM 714 N N . ARG A 1 92 ? 3.137 4.093 15.208 1.00 94.69 92 ARG A N 1
ATOM 715 C CA . ARG A 1 92 ? 2.003 5.019 15.125 1.00 94.69 92 ARG A CA 1
ATOM 716 C C . ARG A 1 92 ? 0.748 4.289 14.672 1.00 94.69 92 ARG A C 1
ATOM 718 O O . ARG A 1 92 ? 0.813 3.416 13.810 1.00 94.69 92 ARG A O 1
ATOM 725 N N . LEU A 1 93 ? -0.400 4.640 15.250 1.00 96.25 93 LEU A N 1
ATOM 72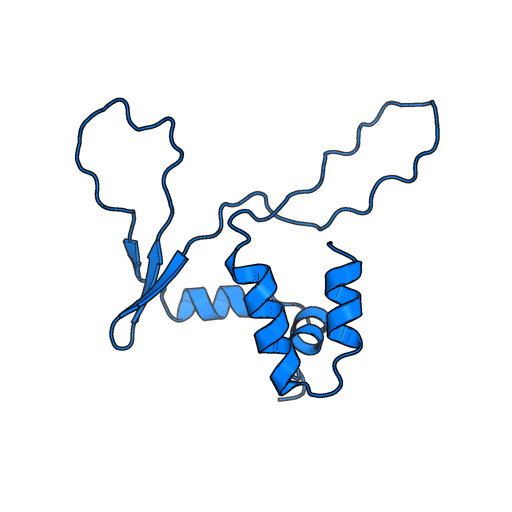6 C CA . LEU A 1 93 ? -1.696 4.152 14.778 1.00 96.25 93 LEU A CA 1
ATOM 727 C C . LEU A 1 93 ? -1.896 4.579 13.318 1.00 96.25 93 LEU A 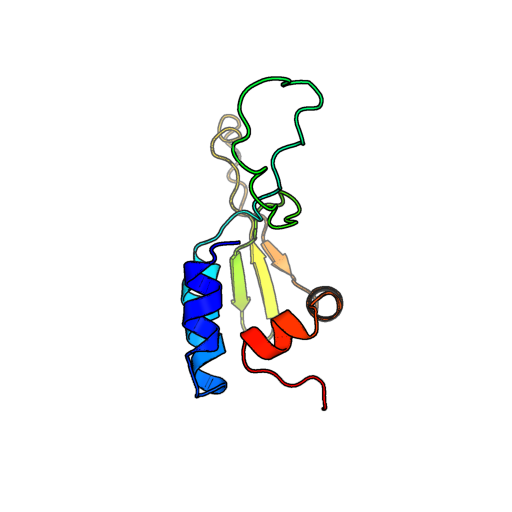C 1
ATOM 729 O O . LEU A 1 93 ? -1.778 5.762 13.007 1.00 96.25 93 LEU A O 1
ATOM 733 N N . PHE A 1 94 ? -2.223 3.624 12.450 1.00 97.38 94 PHE A N 1
ATOM 734 C CA . PHE A 1 94 ? -2.630 3.889 11.078 1.00 97.38 94 PHE A CA 1
ATOM 735 C C . PHE A 1 94 ? -4.148 4.022 11.051 1.00 97.38 94 PHE A C 1
ATOM 737 O O . PHE A 1 94 ? -4.880 3.038 11.199 1.00 97.38 94 PHE A O 1
ATOM 744 N N . THR A 1 95 ? -4.624 5.260 10.973 1.00 97.75 95 THR A N 1
ATOM 745 C CA . THR A 1 95 ? -6.051 5.542 11.122 1.00 97.75 95 THR A CA 1
ATOM 746 C C . THR A 1 95 ? -6.840 5.112 9.879 1.00 97.75 95 THR A C 1
ATOM 748 O O . THR A 1 95 ? -6.299 5.127 8.770 1.00 97.75 95 THR A O 1
ATOM 751 N N . PRO A 1 96 ? -8.139 4.781 10.015 1.00 97.62 96 PRO A N 1
ATOM 752 C CA . PRO A 1 96 ? -8.980 4.447 8.864 1.00 97.62 96 PRO A CA 1
ATOM 753 C C . PRO A 1 96 ? -8.996 5.537 7.781 1.00 97.62 96 PRO A C 1
ATOM 755 O O . PRO A 1 96 ? -8.955 5.225 6.594 1.00 97.62 96 PRO A O 1
ATOM 758 N N . SER A 1 97 ? -8.991 6.813 8.179 1.00 97.81 97 SER A N 1
ATOM 759 C CA . SER A 1 97 ? -8.969 7.950 7.251 1.00 97.81 97 SER A CA 1
ATOM 760 C C . SER A 1 97 ? -7.688 8.004 6.411 1.00 97.81 97 SER A C 1
ATOM 762 O O . SER A 1 97 ? -7.739 8.331 5.224 1.00 97.81 97 SER A O 1
ATOM 764 N N . GLU A 1 98 ? -6.538 7.659 6.995 1.00 96.94 98 GLU A N 1
ATOM 765 C CA . GLU A 1 98 ? -5.269 7.598 6.263 1.00 96.94 98 GLU A CA 1
ATOM 766 C C . GLU A 1 98 ? -5.210 6.394 5.318 1.00 96.94 98 GLU A C 1
ATOM 768 O O . GLU A 1 98 ? -4.720 6.533 4.197 1.00 96.94 98 GLU A O 1
ATOM 773 N N . VAL A 1 99 ? -5.749 5.238 5.730 1.00 96.44 99 VAL A N 1
ATOM 774 C CA . VAL A 1 99 ? -5.897 4.063 4.853 1.00 96.44 99 VAL A CA 1
ATOM 775 C C . VAL A 1 99 ? -6.756 4.426 3.643 1.00 96.44 99 VAL A C 1
ATOM 777 O O . VAL A 1 99 ? -6.335 4.223 2.508 1.00 96.44 99 VAL A O 1
ATOM 780 N N . TYR A 1 100 ? -7.920 5.037 3.879 1.00 96.69 100 TYR A N 1
ATOM 781 C CA . TYR A 1 100 ? -8.826 5.482 2.822 1.00 96.69 100 TYR A CA 1
ATOM 782 C C . TYR A 1 100 ? -8.152 6.469 1.863 1.00 96.69 100 TYR A C 1
ATOM 784 O O . TYR A 1 100 ? -8.182 6.279 0.649 1.00 96.69 100 TYR A O 1
ATOM 792 N N . THR A 1 101 ? -7.491 7.497 2.399 1.00 97.25 101 THR A N 1
ATOM 793 C CA . THR A 1 101 ? -6.804 8.507 1.578 1.00 97.25 101 THR A CA 1
ATOM 794 C C . THR A 1 101 ? -5.670 7.894 0.758 1.00 97.25 101 THR A C 1
ATOM 796 O O . THR A 1 101 ? -5.440 8.311 -0.373 1.00 97.25 101 THR A O 1
ATOM 799 N N . THR A 1 102 ? -4.971 6.898 1.310 1.00 93.94 102 THR A N 1
ATOM 800 C CA . THR A 1 102 ? -3.923 6.155 0.600 1.00 93.94 102 THR A CA 1
ATOM 801 C C . THR A 1 102 ? -4.509 5.327 -0.542 1.00 93.94 102 THR A C 1
ATOM 803 O O . THR A 1 102 ? -4.054 5.463 -1.673 1.00 93.94 102 THR A O 1
ATOM 806 N N . PHE A 1 103 ? -5.546 4.524 -0.287 1.00 94.12 103 PHE A N 1
ATOM 807 C CA . PHE A 1 103 ? -6.176 3.698 -1.325 1.00 94.12 103 PHE A CA 1
ATOM 808 C C . PHE A 1 103 ? -6.857 4.520 -2.417 1.00 94.12 103 PHE A C 1
ATOM 810 O O . PHE A 1 103 ? -6.823 4.125 -3.575 1.00 94.12 103 PHE A O 1
ATOM 817 N N . LYS A 1 104 ? -7.372 5.712 -2.099 1.00 94.69 104 LYS A N 1
ATOM 818 C CA . LYS A 1 104 ? -7.952 6.624 -3.094 1.00 94.69 104 LYS A CA 1
ATOM 819 C C . LYS A 1 104 ? -6.946 7.122 -4.145 1.00 94.69 104 LYS A C 1
ATOM 821 O O . LYS A 1 104 ? -7.355 7.632 -5.180 1.00 94.69 104 LYS A O 1
ATOM 826 N N . LYS A 1 105 ? -5.640 7.012 -3.883 1.00 91.56 105 LYS A N 1
ATOM 827 C CA . LYS A 1 105 ? -4.587 7.373 -4.847 1.00 91.56 105 LYS A CA 1
ATOM 828 C C . LYS A 1 105 ? -4.244 6.240 -5.817 1.00 91.56 105 LYS A C 1
ATOM 830 O O . LYS A 1 105 ? -3.449 6.472 -6.722 1.00 91.56 105 LYS A O 1
ATOM 835 N N . MET A 1 106 ? -4.774 5.034 -5.611 1.00 91.69 106 MET A N 1
ATOM 836 C CA . MET A 1 106 ? -4.545 3.916 -6.524 1.00 91.69 106 MET A CA 1
ATOM 837 C C . MET A 1 106 ? -5.249 4.177 -7.851 1.00 91.69 106 MET A C 1
ATOM 839 O O . MET A 1 106 ? -6.387 4.641 -7.866 1.00 91.69 106 MET A O 1
ATOM 843 N N . SER A 1 107 ? -4.563 3.885 -8.952 1.00 90.88 107 SER A N 1
ATOM 844 C CA . SER A 1 107 ? -5.141 4.002 -10.287 1.00 90.88 107 SER A CA 1
ATOM 845 C C . SER A 1 107 ? -6.001 2.783 -10.631 1.00 90.88 107 SER A C 1
ATOM 847 O O . SER A 1 107 ? -5.803 1.698 -10.075 1.00 90.88 107 SER A O 1
ATOM 849 N N . ASP A 1 108 ? -6.907 2.923 -11.599 1.00 91.88 108 ASP A N 1
ATOM 850 C CA . ASP A 1 108 ? -7.740 1.805 -12.061 1.00 91.88 108 ASP A CA 1
ATOM 851 C C . ASP A 1 108 ? -6.877 0.650 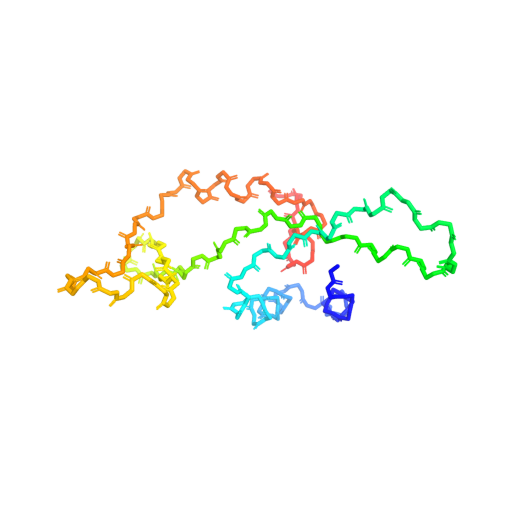-12.585 1.00 91.88 108 ASP A C 1
ATOM 853 O O . ASP A 1 108 ? -7.179 -0.522 -12.357 1.00 91.88 108 ASP A O 1
ATOM 857 N N . SER A 1 109 ? -5.744 0.956 -13.227 1.00 88.94 109 SER A N 1
ATOM 858 C CA . SER A 1 109 ? -4.811 -0.064 -13.707 1.00 88.94 109 SER A CA 1
ATOM 859 C C . SER A 1 109 ? -4.153 -0.840 -12.559 1.00 88.94 109 SER A C 1
ATOM 861 O O . SER A 1 109 ? -3.990 -2.057 -12.680 1.00 88.94 109 SER A O 1
ATOM 863 N N . ASP A 1 110 ? -3.850 -0.189 -11.431 1.00 89.94 110 ASP A N 1
ATOM 864 C CA . ASP A 1 110 ? -3.350 -0.857 -10.225 1.00 89.94 110 ASP A CA 1
ATOM 865 C C . ASP A 1 110 ? -4.422 -1.751 -9.592 1.00 89.94 110 ASP A C 1
ATOM 867 O O . ASP A 1 110 ? -4.114 -2.878 -9.199 1.00 89.94 110 ASP A O 1
ATOM 871 N N . LEU A 1 111 ? -5.681 -1.292 -9.534 1.00 91.69 111 LEU A N 1
ATOM 872 C CA . LEU A 1 111 ? -6.811 -2.088 -9.035 1.00 91.69 111 LEU A CA 1
ATOM 873 C C . LEU A 1 111 ? -6.977 -3.379 -9.848 1.00 91.69 111 LEU A C 1
ATOM 875 O O . LEU A 1 111 ? -6.980 -4.477 -9.284 1.00 91.69 111 LEU A O 1
ATOM 879 N N . HIS A 1 112 ? -7.000 -3.268 -11.176 1.00 88.75 112 HIS A N 1
ATOM 880 C CA . HIS A 1 112 ? -7.091 -4.417 -12.078 1.00 88.75 112 HIS A CA 1
ATOM 881 C C . HIS A 1 112 ? -5.883 -5.361 -11.958 1.00 88.75 112 HIS A C 1
ATOM 883 O O . HIS A 1 112 ? -6.028 -6.591 -12.023 1.00 88.75 112 HIS A O 1
ATOM 889 N N . LEU A 1 113 ? -4.679 -4.806 -11.766 1.00 89.31 113 LEU A N 1
ATOM 890 C CA . LEU A 1 113 ? -3.448 -5.578 -11.595 1.00 89.31 113 LEU A CA 1
ATOM 891 C C . LEU A 1 113 ? -3.512 -6.464 -10.347 1.00 89.31 113 LEU A C 1
ATOM 893 O O . LEU A 1 113 ? -3.129 -7.631 -10.413 1.00 89.31 113 LEU A O 1
ATOM 897 N N . ILE A 1 114 ? -4.036 -5.953 -9.231 1.00 92.06 114 ILE A N 1
ATOM 898 C CA . ILE A 1 114 ? -4.188 -6.740 -7.997 1.00 92.06 114 ILE A CA 1
ATOM 899 C C . ILE A 1 114 ? -5.431 -7.641 -7.989 1.00 92.06 114 ILE A C 1
ATOM 901 O O . ILE A 1 114 ? -5.607 -8.423 -7.056 1.00 92.06 114 ILE A O 1
ATOM 905 N N . GLY A 1 115 ? -6.251 -7.588 -9.043 1.00 91.12 115 GLY A N 1
ATOM 906 C CA . GLY A 1 115 ? -7.446 -8.417 -9.201 1.00 91.12 115 GLY A CA 1
ATOM 907 C C . GLY A 1 115 ? -8.707 -7.842 -8.555 1.00 91.12 115 GLY A C 1
ATOM 908 O O . GLY A 1 115 ? -9.610 -8.608 -8.221 1.00 91.12 115 GLY A O 1
ATOM 909 N N . LEU A 1 116 ? -8.765 -6.522 -8.364 1.00 91.31 116 LEU A N 1
ATOM 910 C CA . LEU A 1 116 ? -9.967 -5.789 -7.963 1.00 91.31 116 LEU A CA 1
ATOM 911 C C . LEU A 1 116 ? -10.676 -5.181 -9.185 1.00 91.31 116 LEU A C 1
ATOM 913 O O . LEU A 1 116 ? -10.095 -5.085 -10.264 1.00 91.31 116 LEU A O 1
ATOM 917 N N . SER A 1 117 ? -11.935 -4.792 -8.986 1.00 86.56 117 SER A N 1
ATOM 918 C CA . SER A 1 117 ? -12.806 -4.146 -9.972 1.00 86.56 117 SER A CA 1
ATOM 919 C C . SER A 1 117 ? -13.146 -2.739 -9.490 1.00 86.56 117 SER A C 1
ATOM 921 O O . SER A 1 117 ? -13.382 -2.554 -8.299 1.00 86.56 117 SER A O 1
ATOM 923 N N . ASP A 1 118 ? -13.186 -1.778 -10.404 1.00 82.00 118 ASP A N 1
ATOM 924 C CA . ASP A 1 118 ? -13.640 -0.395 -10.202 1.00 82.00 118 ASP A CA 1
ATOM 925 C C . ASP A 1 118 ? -15.158 -0.226 -10.410 1.00 82.00 118 ASP A C 1
ATOM 927 O O . ASP A 1 118 ? -15.743 0.747 -9.947 1.00 82.00 118 ASP A O 1
ATOM 931 N N . GLU A 1 119 ? -15.810 -1.197 -11.058 1.00 78.06 119 GLU A N 1
ATOM 932 C CA . GLU A 1 119 ? -17.262 -1.208 -11.313 1.00 78.06 119 GLU A CA 1
ATOM 933 C C . GLU A 1 119 ? -18.177 -1.365 -10.067 1.00 78.06 119 GLU A C 1
ATOM 935 O O . GLU A 1 119 ? -19.398 -1.423 -10.230 1.00 78.06 119 GLU A O 1
ATOM 940 N N . TYR A 1 120 ? -17.637 -1.443 -8.840 1.00 57.62 120 TYR A N 1
ATOM 941 C CA . TYR A 1 120 ? -18.397 -1.707 -7.600 1.00 57.62 120 TYR A CA 1
ATOM 942 C C . TYR A 1 120 ? -18.217 -0.648 -6.509 1.00 57.62 120 TYR A C 1
ATOM 944 O O . TYR A 1 120 ? -17.061 -0.263 -6.226 1.00 57.62 120 TYR A O 1
#

Solvent-accessible surface area (backbone atoms only — not comparable to full-atom values): 7638 Å² total; per-residue (Å²): 92,69,61,70,57,57,52,56,40,71,70,48,81,53,37,78,57,23,38,57,55,51,46,67,60,51,76,73,55,52,56,34,64,48,52,79,78,81,77,89,75,75,90,70,79,91,69,75,79,76,73,64,60,76,34,82,57,48,73,49,54,51,78,45,81,55,94,97,44,43,29,35,31,50,82,80,69,86,84,72,71,85,64,90,63,92,68,73,70,61,68,40,81,52,48,72,68,56,52,50,60,54,58,70,68,59,47,73,68,56,37,50,54,42,39,48,73,83,94,114

Mean predicted aligned error: 9.9 Å

Organism: NCBI:txid1914213

Secondary structure (DSSP, 8-state):
--HHHHHHHHT---HHHHHHHHHHHHTT--B--BPPPP-TT--S----------B--PBPPEEEEETTEEEEEPPPPTTSTTS-------EEEE-HHHHHHHHTT--HHHHHHHT--S--

Radius of gyration: 18.71 Å; Cα contacts (8 Å, |Δi|>4): 107; chains: 1; bounding box: 45×34×51 Å

Foldseek 3Di:
DPPVLLVVLVPPPDLQVLLVSVCVVCVPPQWFDFADPPPPPDPDDDPPRPDTPHTDGDGAFDWDDDPPWIWTFRDDDPPVPPDPDPDDTPIGTDDPVNVVVVVVPDDQSNCVSSSHHPPD

Nearest PDB structures (foldseek):
  8qsz-assembly1_A  TM=8.068E-01  e=2.683E-07  Schizosaccharomyces pombe
  3fki-assembly1_A  TM=7.869E-01  e=7.575E-06  Saccharomyces cerevisiae
  5u0s-assembly1_a  TM=7.352E-01  e=1.304E-04  Schizosaccharomyces pombe
  3h0g-assembly1_A  TM=7.352E-01  e=1.304E-04  Schizosaccharomyces pombe 972h-

Sequence (120 aa):
SDLNFADKIRHVRDPKARMAIVWSHCKTKTSCEADDPKEEGAEGDADEPKKGHGGCGHIQPAIRKEGLKLFVQYKRPKDEDEDGKSMQPDKRLFTPSEVYTTFKKMSDSDLHLIGLSDEY